Protein AF-A0AAP1RGB1-F1 (afdb_monomer_lite)

Foldseek 3Di:
DDPVVVVVVVVVVVVVVVVVVVVVVVVVVVVVVVLVVLVVVLVVLVCCLPDPVLVVVLVVLVVVQVPDPDRPDDLSSDPPNSVVSVVVSVVVVVVVVCVVVVVD

Organism: NCBI:txid1458503

InterPro domains:
  IPR025384 Protein of unknown function DUF4298 [PF14131] (12-95)

Secondary structure (DSSP, 8-state):
--HHHHHHHHHHHHHHHHHHHHHHHHHHHHHHHHHHHHHHHHHHHHHHHTSHHHHHHHHHHHHHHTT-SS----GGGSTTHHHHHHHHHHHHHHHHHHHHHH--

Radius of gyration: 25.1 Å; chains: 1; bounding box: 57×22×68 Å

pLDDT: mean 90.47, std 10.92, range [48.97, 98.38]

Structure (mmCIF, N/CA/C/O backbone):
data_AF-A0AAP1RGB1-F1
#
_entry.id   AF-A0AAP1RGB1-F1
#
loop_
_atom_site.group_PDB
_atom_site.id
_atom_site.type_symbol
_atom_site.label_atom_id
_atom_site.label_alt_id
_atom_site.label_comp_id
_atom_site.label_asym_id
_atom_site.label_entity_id
_atom_site.label_seq_id
_atom_site.pdbx_PDB_ins_code
_atom_site.Cartn_x
_atom_site.Cartn_y
_atom_site.Cartn_z
_atom_site.occupancy
_atom_site.B_iso_or_equiv
_atom_site.auth_seq_id
_atom_site.auth_comp_id
_atom_site.auth_asym_id
_atom_site.auth_atom_id
_atom_site.pdbx_PDB_model_num
ATOM 1 N N . MET A 1 1 ? -28.448 -12.826 41.020 1.00 59.91 1 MET A N 1
ATOM 2 C CA . MET A 1 1 ? -27.364 -11.900 40.625 1.00 59.91 1 MET A CA 1
ATOM 3 C C . MET A 1 1 ? -27.837 -10.495 40.938 1.00 59.91 1 MET A C 1
ATOM 5 O O . MET A 1 1 ? -28.962 -10.181 40.570 1.00 59.91 1 MET A O 1
ATOM 9 N N . ASN A 1 2 ? -27.063 -9.702 41.683 1.00 78.5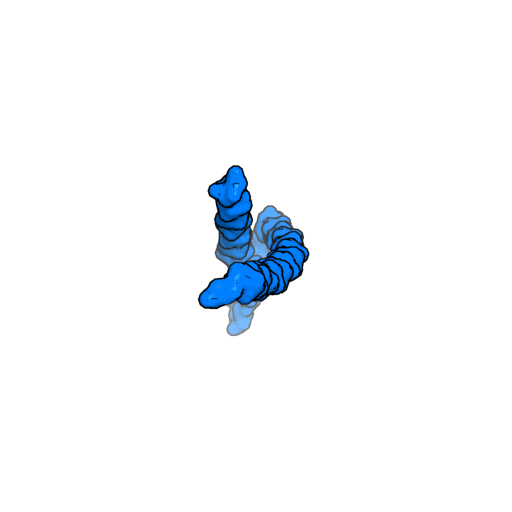0 2 ASN A N 1
ATOM 10 C CA . ASN A 1 2 ? -27.449 -8.325 41.987 1.00 78.50 2 ASN A CA 1
ATOM 11 C C . ASN A 1 2 ? -27.341 -7.485 40.702 1.00 78.50 2 ASN A C 1
ATOM 13 O O . ASN A 1 2 ? -26.449 -7.727 39.890 1.00 78.50 2 ASN A O 1
ATOM 17 N N . ASN A 1 3 ? -28.230 -6.512 40.509 1.00 84.38 3 ASN A N 1
ATOM 18 C CA . ASN A 1 3 ? -28.277 -5.693 39.292 1.00 84.38 3 ASN A CA 1
ATOM 19 C C . ASN A 1 3 ? -26.927 -4.986 39.037 1.00 84.38 3 ASN A C 1
ATOM 21 O O . ASN A 1 3 ? -26.438 -4.917 37.914 1.00 84.38 3 ASN A O 1
ATOM 25 N N . ASN A 1 4 ? -26.247 -4.590 40.117 1.00 88.12 4 ASN A N 1
ATOM 26 C CA . ASN A 1 4 ? -24.902 -4.015 40.069 1.00 88.12 4 ASN A CA 1
ATOM 27 C C . ASN A 1 4 ? -23.819 -4.972 39.541 1.00 88.12 4 ASN A C 1
ATOM 29 O O . ASN A 1 4 ? -22.846 -4.509 38.951 1.00 88.12 4 ASN A O 1
ATOM 33 N N . ASP A 1 5 ? -23.951 -6.285 39.742 1.00 92.44 5 ASP A N 1
ATOM 34 C CA . ASP A 1 5 ? -22.959 -7.257 39.261 1.00 92.44 5 ASP A CA 1
ATOM 35 C C . ASP A 1 5 ? -23.108 -7.506 37.758 1.00 92.44 5 ASP A C 1
ATOM 37 O O . ASP A 1 5 ? -22.111 -7.681 37.058 1.00 92.44 5 ASP A O 1
ATOM 41 N N . ALA A 1 6 ? -24.346 -7.475 37.254 1.00 92.19 6 ALA A N 1
ATOM 42 C CA . ALA A 1 6 ? -24.623 -7.552 35.823 1.00 92.19 6 ALA A CA 1
ATOM 43 C C . ALA A 1 6 ? -24.057 -6.327 35.087 1.00 92.19 6 ALA A C 1
ATOM 45 O O . ALA A 1 6 ? -23.319 -6.491 34.119 1.00 92.19 6 ALA A O 1
ATOM 46 N N . ILE A 1 7 ? -24.294 -5.123 35.621 1.00 94.62 7 ILE A N 1
ATOM 47 C CA . ILE A 1 7 ? -23.753 -3.869 35.073 1.00 94.62 7 ILE A CA 1
ATOM 48 C C . ILE A 1 7 ? -22.218 -3.905 35.043 1.00 94.62 7 ILE A C 1
ATOM 50 O O . ILE A 1 7 ? -21.605 -3.636 34.016 1.00 94.62 7 ILE A O 1
ATOM 54 N N . LYS A 1 8 ? -21.561 -4.301 36.141 1.00 95.94 8 LYS A N 1
ATOM 55 C CA . LYS A 1 8 ? -20.088 -4.397 36.180 1.00 95.94 8 LYS A CA 1
ATOM 56 C C . LYS A 1 8 ? -19.527 -5.374 35.149 1.00 95.94 8 LYS A C 1
ATOM 58 O O . LYS A 1 8 ? -18.447 -5.134 34.613 1.00 95.94 8 LYS A O 1
ATOM 63 N N . LYS A 1 9 ? -20.226 -6.484 34.899 1.00 96.31 9 LYS A N 1
ATOM 64 C CA . LYS A 1 9 ? -19.814 -7.471 33.899 1.00 96.31 9 LYS A CA 1
ATOM 65 C C . LYS A 1 9 ? -19.878 -6.882 32.488 1.00 96.31 9 LYS A C 1
ATOM 67 O O . LYS A 1 9 ? -18.899 -6.999 31.761 1.00 96.31 9 LYS A O 1
ATOM 72 N N . GLU A 1 10 ? -20.975 -6.213 32.148 1.00 96.25 10 GLU A N 1
ATOM 73 C CA . GLU A 1 10 ? -21.159 -5.562 30.846 1.00 96.25 10 GLU A CA 1
ATOM 74 C C . GLU A 1 10 ? -20.081 -4.501 30.582 1.00 96.25 10 GLU A C 1
ATOM 76 O O . GLU A 1 10 ? -19.425 -4.526 29.543 1.00 96.25 10 GLU A O 1
ATOM 81 N N . PHE A 1 11 ? -19.807 -3.632 31.561 1.00 97.81 11 PHE A N 1
ATOM 82 C CA . PHE A 1 11 ? -18.745 -2.629 31.435 1.00 97.81 11 PHE A CA 1
ATOM 83 C C . PHE A 1 11 ? -17.365 -3.263 31.252 1.00 97.81 11 PHE A C 1
ATOM 85 O O . PHE A 1 11 ? -16.584 -2.797 30.433 1.00 97.81 11 PHE A O 1
ATOM 92 N N . LYS A 1 12 ? -17.072 -4.366 31.947 1.00 97.94 12 LYS A N 1
ATOM 93 C CA . LYS A 1 12 ? -15.797 -5.074 31.784 1.00 97.94 12 LYS A CA 1
ATOM 94 C C . LYS A 1 12 ? -15.642 -5.688 30.388 1.00 97.94 12 LYS A C 1
ATOM 96 O O . LYS A 1 12 ? -14.538 -5.702 29.846 1.00 97.94 12 LYS A O 1
ATOM 101 N N . GLU A 1 13 ? -16.724 -6.213 29.817 1.00 97.88 13 GLU A N 1
ATOM 102 C CA . GLU A 1 13 ? -16.734 -6.742 28.448 1.00 97.88 13 GLU A CA 1
ATOM 103 C C . GLU A 1 13 ? -16.521 -5.618 27.425 1.00 97.88 13 GLU A C 1
ATOM 105 O O . GLU A 1 13 ? -15.691 -5.758 26.524 1.00 97.88 13 GLU A O 1
ATOM 110 N N . MET A 1 14 ? -17.191 -4.478 27.609 1.00 98.12 14 MET A N 1
ATOM 111 C CA . MET A 1 14 ? -17.018 -3.307 26.746 1.00 98.12 14 MET A CA 1
ATOM 112 C C . MET A 1 14 ? -15.630 -2.674 26.878 1.00 98.12 14 MET A C 1
ATOM 114 O O . MET A 1 14 ? -15.047 -2.316 25.859 1.00 98.12 14 MET A O 1
ATOM 118 N N . ASP A 1 15 ? -15.055 -2.596 28.080 1.00 98.38 15 ASP A N 1
ATOM 119 C CA . ASP A 1 15 ? -13.691 -2.095 28.298 1.00 98.38 15 ASP A CA 1
ATOM 120 C C . ASP A 1 15 ? -12.653 -2.970 27.584 1.00 98.38 15 ASP A C 1
ATOM 122 O O . ASP A 1 15 ? -11.705 -2.464 26.979 1.00 98.38 15 ASP A O 1
ATOM 126 N N . SER A 1 16 ? -12.844 -4.295 27.614 1.00 98.06 16 SER A N 1
ATOM 127 C CA . SER A 1 16 ? -11.974 -5.225 26.891 1.00 98.06 16 SER A CA 1
ATOM 128 C C . SER A 1 16 ? -12.042 -4.991 25.383 1.00 98.06 16 SER A C 1
ATOM 130 O O . SER A 1 16 ? -11.001 -4.920 24.727 1.00 98.06 16 SER A O 1
ATOM 132 N N . LEU A 1 17 ? -13.254 -4.843 24.841 1.00 98.25 17 LEU A N 1
ATOM 133 C CA . LEU A 1 17 ? -13.463 -4.564 23.422 1.00 98.25 17 LEU A CA 1
ATOM 134 C C . LEU A 1 17 ? -12.894 -3.195 23.027 1.00 98.25 17 LEU A C 1
ATOM 136 O O . LEU A 1 17 ? -12.237 -3.074 21.996 1.00 98.25 17 LEU A O 1
ATOM 140 N N . LEU A 1 18 ? -13.104 -2.171 23.855 1.00 98.19 18 LEU A N 1
ATOM 141 C CA . LEU A 1 18 ? -12.581 -0.8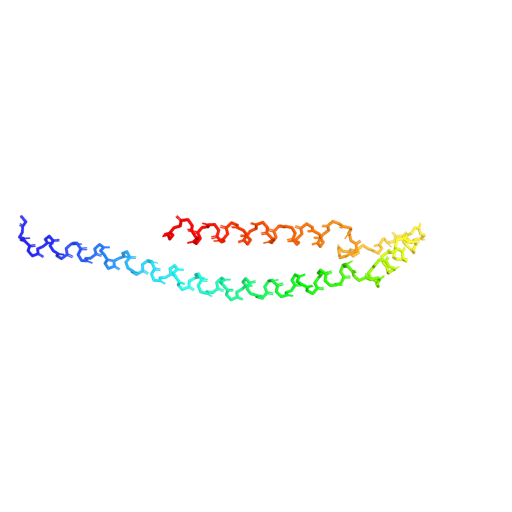27 23.631 1.00 98.19 18 LEU A CA 1
ATOM 142 C C . LEU A 1 18 ? -11.057 -0.855 23.507 1.00 98.19 18 LEU A C 1
ATOM 144 O O . LEU A 1 18 ? -10.511 -0.345 22.530 1.00 98.19 18 LEU A O 1
ATOM 148 N N . PHE A 1 19 ? -10.376 -1.505 24.451 1.00 97.88 19 PHE A N 1
ATOM 149 C CA . PHE A 1 19 ? -8.920 -1.605 24.436 1.00 97.88 19 PHE A CA 1
ATOM 150 C C . PHE A 1 19 ? -8.394 -2.346 23.196 1.00 97.88 19 PHE A C 1
ATOM 152 O O . PHE A 1 19 ? -7.382 -1.953 22.605 1.00 97.88 19 PHE A O 1
ATOM 159 N N . GLU A 1 20 ? -9.080 -3.412 22.781 1.00 98.00 20 GLU A N 1
ATOM 160 C CA . GLU A 1 20 ? -8.749 -4.152 21.563 1.00 98.00 20 GLU A CA 1
ATOM 161 C C . GLU A 1 20 ? -8.871 -3.260 20.320 1.00 98.00 20 GLU A C 1
ATOM 163 O O . GLU A 1 20 ? -7.901 -3.101 19.572 1.00 98.00 20 GLU A O 1
ATOM 168 N N . VAL A 1 21 ? -10.013 -2.589 20.159 1.00 98.00 21 VAL A N 1
ATOM 169 C CA . VAL A 1 21 ? -10.281 -1.693 19.026 1.00 98.00 21 VAL A CA 1
ATOM 170 C C . VAL A 1 21 ? -9.297 -0.519 18.992 1.00 98.00 21 VAL A C 1
ATOM 172 O O . VAL A 1 21 ? -8.786 -0.167 17.925 1.00 98.00 21 VAL A O 1
ATOM 175 N N . GLU A 1 22 ? -8.959 0.078 20.137 1.00 98.12 22 GLU A N 1
ATOM 176 C CA . GLU A 1 22 ? -7.962 1.153 20.211 1.00 98.12 22 GLU A CA 1
ATOM 177 C C . GLU A 1 22 ? -6.584 0.691 19.725 1.00 98.12 22 GLU A C 1
ATOM 179 O O . GLU A 1 22 ? -5.912 1.387 18.948 1.00 98.12 22 GLU A O 1
ATOM 184 N N . LYS A 1 23 ? -6.163 -0.507 20.141 1.00 97.69 23 LYS A N 1
ATOM 185 C CA . LYS A 1 23 ? -4.891 -1.100 19.724 1.00 97.69 23 LYS A CA 1
ATOM 186 C C . LYS A 1 23 ? -4.865 -1.359 18.220 1.00 97.69 23 LYS A C 1
ATOM 188 O O . LYS A 1 23 ? -3.863 -1.042 17.566 1.00 97.69 23 LYS A O 1
ATOM 193 N N . GLU A 1 24 ? -5.943 -1.894 17.658 1.00 97.12 24 GLU A N 1
ATOM 194 C CA . GLU A 1 24 ? -6.078 -2.094 16.213 1.00 97.12 24 GLU A CA 1
ATOM 195 C C . GLU A 1 24 ? -6.043 -0.766 15.453 1.00 97.12 24 GLU A C 1
ATOM 197 O O . GLU A 1 24 ? -5.306 -0.617 14.471 1.00 97.12 24 GLU A O 1
ATOM 202 N N . PHE A 1 25 ? -6.742 0.253 15.952 1.00 95.69 25 PHE A N 1
ATOM 203 C CA . PHE A 1 25 ? -6.773 1.572 15.332 1.00 95.69 25 PHE A CA 1
ATOM 204 C C . PHE A 1 25 ? -5.390 2.240 15.293 1.00 95.69 25 PHE A C 1
ATOM 206 O O . PHE A 1 25 ? -5.014 2.876 14.299 1.00 95.69 25 PHE A O 1
ATOM 213 N N . ILE A 1 26 ? -4.570 2.051 16.332 1.00 97.44 26 ILE A N 1
ATOM 214 C CA . ILE A 1 26 ? -3.166 2.488 16.334 1.00 97.44 26 ILE A CA 1
ATOM 215 C C . ILE A 1 26 ? -2.371 1.795 15.216 1.00 97.44 26 ILE A C 1
ATOM 217 O O . ILE A 1 26 ? -1.580 2.454 14.524 1.00 97.44 26 ILE A O 1
ATOM 221 N N . GLN A 1 27 ? -2.587 0.495 14.986 1.00 96.19 27 GLN A N 1
ATOM 222 C CA . GLN A 1 27 ? -1.937 -0.212 13.877 1.00 96.19 27 GLN A CA 1
ATOM 223 C C . GLN A 1 27 ? -2.396 0.331 12.524 1.00 96.19 27 GLN A C 1
ATOM 225 O O . GLN A 1 27 ? -1.548 0.606 11.671 1.00 96.19 27 GLN A O 1
ATOM 230 N N 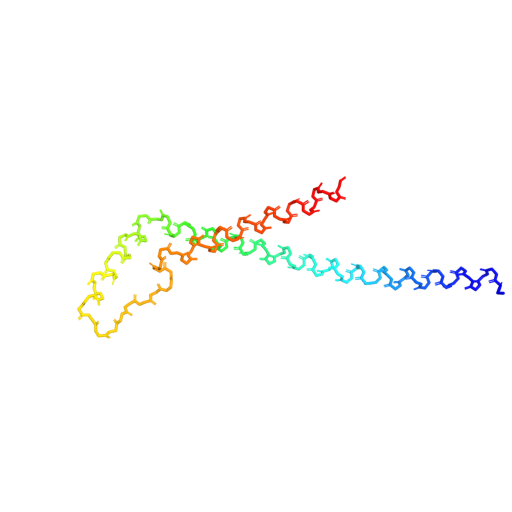. ILE A 1 28 ? -3.692 0.592 12.340 1.00 94.19 28 ILE A N 1
ATOM 231 C CA . ILE A 1 28 ? -4.223 1.206 11.113 1.00 94.19 28 ILE A CA 1
ATOM 232 C C . ILE A 1 28 ? -3.524 2.545 10.833 1.00 94.19 28 ILE A C 1
ATOM 234 O O . ILE A 1 28 ? -3.026 2.762 9.724 1.00 94.19 28 ILE A O 1
ATOM 238 N N . LYS A 1 29 ? -3.366 3.419 11.840 1.00 95.31 29 LYS A N 1
ATOM 239 C CA . LYS A 1 29 ? -2.625 4.691 11.691 1.00 95.31 29 LYS A CA 1
ATOM 240 C C . LYS A 1 29 ? -1.178 4.475 11.240 1.00 95.31 29 LYS A C 1
ATOM 242 O O . LYS A 1 29 ? -0.662 5.225 10.404 1.00 95.31 29 LYS A O 1
ATOM 247 N N . LYS A 1 30 ? -0.499 3.459 11.779 1.00 96.44 30 LYS A N 1
ATOM 248 C CA . LYS A 1 30 ? 0.874 3.102 11.389 1.00 96.44 30 LYS A CA 1
ATOM 249 C C . LYS A 1 30 ? 0.929 2.584 9.950 1.00 96.44 30 LYS A C 1
ATOM 251 O O . LYS A 1 30 ? 1.807 3.002 9.190 1.00 96.44 30 LYS A O 1
ATOM 256 N N . HIS A 1 31 ? -0.003 1.719 9.561 1.00 93.56 31 HIS A N 1
ATOM 257 C CA . HIS A 1 31 ? -0.100 1.184 8.204 1.00 93.56 31 HIS A CA 1
ATOM 258 C C . HIS A 1 31 ? -0.431 2.267 7.178 1.00 93.56 31 HIS A C 1
ATOM 260 O O . HIS A 1 31 ? 0.205 2.298 6.129 1.00 93.56 31 HIS A O 1
ATOM 266 N N . HIS A 1 32 ? -1.290 3.234 7.507 1.00 93.06 32 HIS A N 1
ATOM 267 C CA . HIS A 1 32 ? -1.567 4.389 6.646 1.00 93.06 32 HIS A CA 1
ATOM 268 C C . HIS A 1 32 ? -0.303 5.191 6.311 1.00 93.06 32 HIS A C 1
ATOM 270 O O . HIS A 1 32 ? -0.039 5.516 5.152 1.00 93.06 32 HIS A O 1
ATOM 276 N N . LYS A 1 33 ? 0.547 5.461 7.312 1.00 95.88 33 LYS A N 1
ATOM 277 C CA . LYS A 1 33 ? 1.838 6.137 7.085 1.00 95.88 33 LYS A CA 1
ATOM 278 C C . LYS A 1 33 ? 2.751 5.323 6.162 1.00 95.88 33 LYS A C 1
ATOM 280 O O . LYS A 1 33 ? 3.423 5.902 5.309 1.00 95.88 33 LYS A O 1
ATOM 285 N N . LYS A 1 34 ? 2.783 3.995 6.318 1.00 95.88 34 LYS A N 1
ATOM 286 C CA . LYS A 1 34 ? 3.550 3.099 5.435 1.00 95.88 34 LYS A CA 1
ATOM 287 C C . LYS A 1 34 ? 2.986 3.091 4.012 1.00 95.88 34 LYS A C 1
ATOM 289 O O . LYS A 1 34 ? 3.767 3.190 3.073 1.00 95.88 34 LYS A O 1
ATOM 294 N N . LEU A 1 35 ? 1.663 3.050 3.859 1.00 94.88 35 LEU A N 1
ATOM 295 C CA . LEU A 1 35 ? 0.978 3.072 2.567 1.00 94.88 35 LEU A CA 1
ATOM 296 C C . LEU A 1 35 ? 1.281 4.360 1.792 1.00 94.88 35 LEU A C 1
ATOM 298 O O . LEU A 1 35 ? 1.627 4.290 0.618 1.00 94.88 35 LEU A O 1
ATOM 302 N N . LYS A 1 36 ? 1.257 5.526 2.454 1.00 95.62 36 LYS A N 1
ATOM 303 C CA . LYS A 1 36 ? 1.667 6.799 1.829 1.00 95.62 36 LYS A CA 1
ATOM 304 C C . LYS A 1 36 ? 3.085 6.732 1.254 1.00 95.62 36 LYS A C 1
ATOM 306 O O . LYS A 1 36 ? 3.303 7.131 0.114 1.00 95.62 36 LYS A O 1
ATOM 311 N N . LYS A 1 37 ? 4.037 6.193 2.024 1.00 97.12 37 LYS A N 1
ATOM 312 C CA . LYS A 1 37 ? 5.430 6.028 1.576 1.00 97.12 37 LYS A CA 1
ATOM 313 C C . LYS A 1 37 ? 5.553 5.020 0.433 1.00 97.12 37 LYS A C 1
ATOM 315 O O . LYS A 1 37 ? 6.338 5.245 -0.480 1.00 97.12 37 LYS A O 1
ATOM 320 N N . LEU A 1 38 ? 4.798 3.922 0.484 1.00 96.56 38 LEU A N 1
ATOM 321 C CA . LEU A 1 38 ? 4.762 2.924 -0.585 1.00 96.56 38 LEU A CA 1
ATOM 322 C C . LEU A 1 38 ? 4.292 3.558 -1.897 1.00 96.56 38 LEU A C 1
ATOM 324 O O . LEU A 1 38 ? 4.999 3.458 -2.889 1.00 96.56 38 LEU A O 1
ATOM 328 N N . ILE A 1 39 ? 3.175 4.293 -1.871 1.00 95.81 39 ILE A N 1
ATOM 329 C CA . ILE A 1 39 ? 2.629 4.992 -3.045 1.00 95.81 39 ILE A CA 1
ATOM 330 C C . ILE A 1 39 ? 3.661 5.950 -3.655 1.00 95.81 39 ILE A C 1
ATOM 332 O O . ILE A 1 39 ? 3.841 5.961 -4.867 1.00 95.81 39 ILE A O 1
ATOM 336 N N . GLN A 1 40 ? 4.368 6.725 -2.828 1.00 96.88 40 GLN A N 1
ATOM 337 C CA . GLN A 1 40 ? 5.418 7.630 -3.309 1.00 96.88 40 GLN A CA 1
ATOM 338 C C . GLN A 1 40 ? 6.566 6.879 -3.994 1.00 96.88 40 GLN A C 1
ATOM 340 O O . GLN A 1 40 ? 7.017 7.289 -5.058 1.00 96.88 40 GLN A O 1
ATOM 345 N N . LYS A 1 41 ? 7.026 5.767 -3.408 1.00 97.44 41 LYS A N 1
ATOM 346 C CA . LYS A 1 41 ? 8.096 4.947 -3.992 1.00 97.44 41 LYS A CA 1
ATOM 347 C C . LYS A 1 41 ? 7.668 4.293 -5.302 1.00 97.44 41 LYS A C 1
ATOM 349 O O . LYS A 1 41 ? 8.443 4.299 -6.249 1.00 97.44 41 LYS A O 1
ATOM 354 N N . THR A 1 42 ? 6.447 3.764 -5.367 1.00 96.94 42 THR A N 1
ATOM 355 C CA . THR A 1 42 ? 5.913 3.174 -6.600 1.00 96.94 42 THR A CA 1
ATOM 356 C C . THR A 1 42 ? 5.799 4.219 -7.701 1.00 96.94 42 THR A C 1
ATOM 358 O O . THR A 1 42 ? 6.186 3.926 -8.821 1.00 96.94 42 THR A O 1
ATOM 361 N N . LYS A 1 43 ? 5.398 5.457 -7.384 1.00 96.88 43 LYS A N 1
ATOM 362 C CA . LYS A 1 43 ? 5.368 6.548 -8.367 1.00 96.88 43 LYS A CA 1
ATOM 363 C C . LYS A 1 43 ? 6.747 6.829 -8.978 1.00 96.88 43 LYS A C 1
ATOM 365 O O . LYS A 1 43 ? 6.852 6.988 -10.184 1.00 96.88 43 LYS A O 1
ATOM 370 N N . ILE A 1 44 ? 7.808 6.826 -8.168 1.00 97.75 44 ILE A N 1
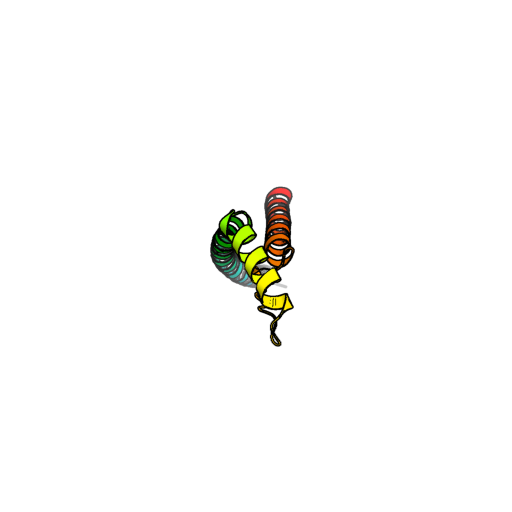ATOM 371 C CA . ILE A 1 44 ? 9.187 6.982 -8.668 1.00 97.75 44 ILE A CA 1
ATOM 372 C C . ILE A 1 44 ? 9.564 5.823 -9.606 1.00 97.75 44 ILE A C 1
ATOM 374 O O . ILE A 1 44 ? 10.208 6.038 -10.629 1.00 97.75 44 ILE A O 1
ATOM 378 N N . LEU A 1 45 ? 9.161 4.591 -9.273 1.00 97.38 45 LEU A N 1
ATOM 379 C CA . LEU A 1 45 ? 9.393 3.426 -10.133 1.00 97.38 45 LEU A CA 1
ATOM 380 C C . LEU A 1 45 ? 8.611 3.522 -11.448 1.00 97.38 45 LEU A C 1
ATOM 382 O O . LEU A 1 45 ? 9.164 3.197 -12.490 1.00 97.38 45 LEU A O 1
ATOM 386 N N . GLU A 1 46 ? 7.360 3.979 -11.408 1.00 96.38 46 GLU A N 1
ATOM 387 C CA . GLU A 1 46 ? 6.530 4.205 -12.597 1.00 96.38 46 GLU A CA 1
ATOM 388 C C . GLU A 1 46 ? 7.142 5.283 -13.495 1.00 96.38 46 GLU A C 1
ATOM 390 O O . GLU A 1 46 ? 7.318 5.054 -14.686 1.00 96.38 46 GLU A O 1
ATOM 395 N N . GLU A 1 47 ? 7.536 6.427 -12.929 1.00 97.31 47 GLU A N 1
ATOM 396 C CA . GLU A 1 47 ? 8.215 7.503 -13.663 1.00 97.31 47 GLU A CA 1
ATOM 397 C C . GLU A 1 47 ? 9.509 7.010 -14.320 1.00 97.31 47 GLU A C 1
ATOM 399 O O . GLU A 1 47 ? 9.798 7.360 -15.462 1.00 97.31 47 GLU A O 1
ATOM 404 N N . PHE A 1 48 ? 10.273 6.162 -13.625 1.00 96.56 48 PHE A N 1
ATOM 405 C CA . PHE A 1 48 ? 11.442 5.507 -14.196 1.00 96.56 48 PHE A CA 1
ATOM 406 C C . PHE A 1 48 ? 11.060 4.563 -15.342 1.00 96.56 48 PHE A C 1
ATOM 408 O O . PHE A 1 48 ? 11.596 4.712 -16.435 1.00 96.56 48 PHE A O 1
ATOM 415 N N . TYR A 1 49 ? 10.126 3.639 -15.122 1.00 96.25 49 TYR A N 1
ATOM 416 C CA . TYR A 1 49 ? 9.707 2.622 -16.092 1.00 96.25 49 TYR A CA 1
ATOM 417 C C . TYR A 1 49 ? 9.127 3.223 -17.378 1.00 96.25 49 TYR A C 1
ATOM 419 O O . TYR A 1 49 ? 9.474 2.791 -18.472 1.00 96.25 49 TYR A O 1
ATOM 427 N N . PHE A 1 50 ? 8.308 4.271 -17.263 1.00 94.75 50 PHE A N 1
ATOM 428 C CA . PHE A 1 50 ? 7.733 4.977 -18.412 1.00 94.75 50 PHE A CA 1
ATOM 429 C C . PHE A 1 50 ? 8.665 6.035 -19.019 1.00 94.75 50 PHE A C 1
ATOM 431 O O . PHE A 1 50 ? 8.286 6.713 -19.974 1.00 94.75 50 PHE A O 1
ATOM 438 N N . SER A 1 51 ? 9.882 6.206 -18.492 1.00 96.62 51 SER A N 1
ATOM 439 C CA . SER A 1 51 ? 10.848 7.128 -19.088 1.00 96.62 51 SER A CA 1
ATOM 440 C C . SER A 1 51 ? 11.448 6.549 -20.369 1.00 96.62 51 SER A C 1
ATOM 442 O O . SER A 1 51 ? 11.813 5.375 -20.432 1.00 96.62 51 SER A O 1
ATOM 444 N N . GLU A 1 52 ? 11.689 7.403 -21.369 1.00 95.12 52 GLU A N 1
ATOM 445 C CA . GLU A 1 52 ? 12.456 7.001 -22.558 1.00 95.12 52 GLU A CA 1
ATOM 446 C C . GLU A 1 52 ? 13.844 6.451 -22.202 1.00 95.12 52 GLU A C 1
ATOM 448 O O . GLU A 1 52 ? 14.401 5.615 -22.915 1.00 95.12 52 GLU A O 1
ATOM 453 N N . LYS A 1 53 ? 14.420 6.941 -21.097 1.00 94.56 53 LYS A N 1
ATOM 454 C CA . LYS A 1 53 ? 15.727 6.513 -20.601 1.00 94.56 53 LYS A CA 1
ATOM 455 C C . LYS A 1 53 ? 15.711 5.042 -20.202 1.00 94.56 53 LYS A C 1
ATOM 457 O O . LYS A 1 53 ? 16.684 4.348 -20.477 1.00 94.56 53 LYS A O 1
ATOM 462 N N . TRP A 1 54 ? 14.645 4.570 -19.559 1.00 95.25 54 TRP A N 1
ATOM 463 C CA . TRP A 1 54 ? 14.534 3.165 -19.180 1.00 95.25 54 TRP A CA 1
ATOM 464 C C . TRP A 1 54 ? 14.516 2.260 -20.402 1.00 95.25 54 TRP A C 1
ATOM 466 O O . TRP A 1 54 ? 15.329 1.344 -20.459 1.00 95.25 54 TRP A O 1
ATOM 476 N N . LEU A 1 55 ? 13.682 2.571 -21.399 1.00 92.06 55 LEU A N 1
ATOM 477 C CA . LEU A 1 55 ? 13.578 1.785 -22.630 1.00 92.06 55 LEU A CA 1
ATOM 478 C C . LEU A 1 55 ? 14.937 1.672 -23.337 1.00 92.06 55 LEU A C 1
ATOM 480 O O . LEU A 1 55 ? 15.437 0.571 -23.553 1.00 92.06 55 LEU A O 1
ATOM 484 N N . LYS A 1 56 ? 15.590 2.818 -23.582 1.00 94.12 56 LYS A N 1
ATOM 485 C CA . LYS A 1 56 ? 16.917 2.875 -24.220 1.00 94.12 56 LYS A CA 1
ATOM 486 C C . LYS A 1 56 ? 17.965 2.094 -23.421 1.00 94.12 56 LYS A C 1
ATOM 488 O O . LYS A 1 56 ? 18.728 1.319 -23.987 1.00 94.12 56 LYS A O 1
ATOM 493 N N . ASN A 1 57 ? 18.002 2.270 -22.100 1.00 93.06 57 ASN A N 1
ATOM 494 C CA . ASN A 1 57 ? 18.978 1.589 -21.250 1.00 93.06 57 ASN A CA 1
ATOM 495 C C . ASN A 1 57 ? 18.728 0.081 -21.171 1.00 93.06 57 ASN A C 1
ATOM 497 O O . ASN A 1 57 ? 19.682 -0.689 -21.158 1.00 93.06 57 ASN A O 1
ATOM 501 N N . ARG A 1 58 ? 17.467 -0.349 -21.112 1.00 91.00 58 ARG A N 1
ATOM 502 C CA . ARG A 1 58 ? 17.086 -1.761 -21.111 1.00 91.00 58 ARG A CA 1
ATOM 503 C C . ARG A 1 58 ? 17.511 -2.442 -22.409 1.00 91.00 58 ARG A C 1
ATOM 505 O O . ARG A 1 58 ? 18.078 -3.531 -22.351 1.00 91.00 58 ARG A O 1
ATOM 512 N N . ASP A 1 59 ? 17.283 -1.806 -23.554 1.00 89.44 59 ASP A N 1
ATOM 513 C CA . ASP A 1 59 ? 17.675 -2.361 -24.853 1.00 89.44 59 ASP A CA 1
ATOM 514 C C . ASP A 1 59 ? 19.205 -2.511 -24.938 1.00 89.44 59 ASP A C 1
ATOM 516 O O . ASP A 1 59 ? 19.698 -3.593 -25.256 1.00 89.44 59 ASP A O 1
ATOM 520 N N . LEU A 1 60 ? 19.967 -1.500 -24.495 1.00 89.50 60 LEU A N 1
ATOM 521 C CA . LEU A 1 60 ? 21.434 -1.575 -24.390 1.00 89.50 60 LEU A CA 1
ATOM 522 C C . LEU A 1 60 ? 21.911 -2.686 -23.437 1.00 89.50 60 LEU A C 1
ATOM 524 O O . LEU A 1 60 ? 22.872 -3.404 -23.730 1.00 89.50 60 LEU A O 1
ATOM 528 N N . LEU A 1 61 ? 21.252 -2.856 -22.287 1.00 86.88 61 LEU A N 1
ATOM 529 C CA . LEU A 1 61 ? 21.548 -3.942 -21.345 1.00 86.88 61 LEU A CA 1
ATOM 530 C C . LEU A 1 61 ? 21.250 -5.321 -21.956 1.00 86.88 61 LEU A C 1
ATOM 532 O O . LEU A 1 61 ? 22.002 -6.268 -21.727 1.00 86.88 61 LEU A O 1
ATOM 536 N N . THR A 1 62 ? 20.197 -5.426 -22.767 1.00 83.38 62 THR A N 1
ATOM 537 C CA . THR A 1 62 ? 19.797 -6.661 -23.461 1.00 83.38 62 THR A CA 1
ATOM 538 C C . THR A 1 62 ? 20.761 -7.006 -24.594 1.00 83.38 62 THR A C 1
ATOM 540 O O . THR A 1 62 ? 21.119 -8.164 -24.776 1.00 83.38 62 THR A O 1
ATOM 543 N N . GLU A 1 63 ? 21.230 -6.015 -25.349 1.00 84.44 63 GLU A N 1
ATOM 544 C CA . GLU A 1 63 ? 22.213 -6.223 -26.415 1.00 84.44 63 GLU A CA 1
ATOM 545 C C . GLU A 1 63 ? 23.591 -6.589 -25.861 1.00 84.44 63 GLU A C 1
ATOM 547 O O . GLU A 1 63 ? 24.197 -7.560 -26.313 1.00 84.44 63 GLU A O 1
ATOM 552 N N . SER A 1 64 ? 24.061 -5.867 -24.841 1.00 79.00 64 SER A N 1
ATOM 553 C CA . SER A 1 64 ? 25.366 -6.119 -24.211 1.00 79.00 64 SER A CA 1
ATOM 554 C C . SER A 1 64 ? 25.450 -7.471 -23.498 1.00 79.00 64 SER A C 1
ATOM 556 O O . SER A 1 64 ? 26.536 -8.031 -23.373 1.00 79.00 64 SER A O 1
ATOM 558 N N . SER A 1 65 ? 24.319 -8.032 -23.066 1.00 73.69 65 SER A N 1
ATOM 559 C CA . SER A 1 65 ? 24.270 -9.342 -22.408 1.00 73.69 65 SER A CA 1
ATOM 560 C C . SER A 1 65 ? 24.252 -10.528 -23.377 1.00 73.69 65 SER A C 1
ATOM 562 O O . SER A 1 65 ? 24.533 -11.641 -22.945 1.00 73.69 65 SER A O 1
ATOM 564 N N . LYS A 1 66 ? 24.027 -10.321 -24.686 1.00 73.25 66 LYS A N 1
ATOM 565 C CA . LYS A 1 66 ? 24.087 -11.404 -25.693 1.00 73.25 66 LYS A CA 1
ATOM 566 C C . LYS A 1 66 ? 25.480 -12.028 -25.835 1.00 73.25 66 LYS A C 1
ATOM 568 O O . LYS A 1 66 ? 25.578 -13.186 -26.225 1.00 73.25 66 LYS A O 1
ATOM 573 N N . ASN A 1 67 ? 26.533 -11.273 -25.511 1.00 67.50 67 ASN A N 1
ATOM 574 C CA . ASN A 1 67 ? 27.932 -11.683 -25.678 1.00 67.50 67 ASN A CA 1
ATOM 575 C C . ASN A 1 67 ? 28.688 -11.851 -24.345 1.00 67.50 67 ASN A C 1
ATOM 577 O O . ASN A 1 67 ? 29.887 -12.124 -24.366 1.00 67.50 67 ASN A O 1
ATOM 581 N N . ASN A 1 68 ? 28.019 -11.681 -23.198 1.00 65.44 68 ASN A N 1
ATOM 582 C CA . ASN A 1 68 ? 28.636 -11.769 -21.873 1.00 65.44 68 ASN A CA 1
ATOM 583 C C . ASN A 1 68 ? 28.261 -13.078 -21.168 1.00 65.44 68 ASN A C 1
ATOM 585 O O . ASN A 1 68 ? 27.112 -13.508 -21.198 1.00 65.44 68 ASN A O 1
ATOM 589 N N . THR A 1 69 ? 29.234 -13.677 -20.478 1.00 59.16 69 THR A N 1
ATOM 590 C CA . THR A 1 69 ? 29.070 -14.911 -19.689 1.00 59.16 69 THR A CA 1
ATOM 591 C C . THR A 1 69 ? 28.182 -14.718 -18.454 1.00 59.16 69 THR A C 1
ATOM 593 O O . THR A 1 69 ? 27.631 -15.687 -17.940 1.00 59.16 69 THR A O 1
ATOM 596 N N . GLU A 1 70 ? 28.017 -13.472 -17.996 1.00 58.09 70 GLU A N 1
ATOM 597 C CA . GLU A 1 70 ? 27.089 -13.092 -16.930 1.00 58.09 70 GLU A CA 1
ATOM 598 C C . GLU A 1 70 ? 26.010 -12.140 -17.474 1.00 58.09 70 GLU A C 1
ATOM 600 O O . GLU A 1 70 ? 26.333 -11.067 -17.998 1.00 58.09 70 GLU A O 1
ATOM 605 N N . PRO A 1 71 ? 24.716 -12.491 -17.366 1.00 60.69 71 PRO A N 1
ATOM 606 C CA . PRO A 1 71 ? 23.645 -11.608 -17.792 1.00 60.69 71 PRO A CA 1
ATOM 607 C C . PRO A 1 71 ? 23.528 -10.416 -16.836 1.00 60.69 71 PRO A C 1
ATOM 609 O O . PRO A 1 71 ? 23.395 -10.585 -15.622 1.00 60.69 71 PRO A O 1
ATOM 612 N N . ASN A 1 72 ? 23.490 -9.203 -17.397 1.00 60.56 72 ASN A N 1
ATOM 613 C CA . ASN A 1 72 ? 23.129 -7.970 -16.692 1.00 60.56 72 ASN A CA 1
ATOM 614 C C . ASN A 1 72 ? 21.653 -8.021 -16.243 1.00 60.56 72 ASN A C 1
ATOM 616 O O . ASN A 1 72 ? 20.779 -7.389 -16.837 1.00 60.56 72 ASN A O 1
ATOM 620 N N . SER A 1 73 ? 21.351 -8.811 -15.213 1.00 73.94 73 SER A N 1
ATOM 621 C CA . SER A 1 73 ? 19.982 -9.099 -14.780 1.00 73.94 73 SER A CA 1
ATOM 622 C C . SER A 1 73 ? 19.533 -8.154 -13.665 1.00 73.94 73 SER A C 1
ATOM 624 O O . SER A 1 73 ? 19.495 -8.482 -12.481 1.00 73.94 73 SER A O 1
ATOM 626 N N . PHE A 1 74 ? 19.153 -6.936 -14.046 1.00 88.69 74 PHE A N 1
ATOM 627 C CA . PHE A 1 74 ? 18.466 -6.030 -13.128 1.00 88.69 74 PHE A CA 1
ATOM 628 C C . PHE A 1 74 ? 16.973 -6.350 -13.107 1.00 88.69 74 PHE A C 1
ATOM 630 O O . PHE A 1 74 ? 16.307 -6.273 -14.136 1.00 88.69 74 PHE A O 1
ATOM 637 N N . TYR A 1 75 ? 16.407 -6.631 -11.929 1.00 90.56 75 TYR A N 1
ATOM 638 C CA . TYR A 1 75 ? 14.961 -6.870 -11.807 1.00 90.56 75 TYR A CA 1
ATOM 639 C C . TYR A 1 75 ? 14.128 -5.674 -12.296 1.00 90.56 75 TYR A C 1
ATOM 641 O O . TYR A 1 75 ? 13.065 -5.847 -12.879 1.00 90.56 75 TYR A O 1
ATOM 649 N N . SER A 1 76 ? 14.640 -4.451 -12.138 1.00 92.38 76 SER A N 1
ATOM 650 C CA . SER A 1 76 ? 14.010 -3.231 -12.651 1.00 92.38 76 SER A CA 1
ATOM 651 C C . SER A 1 76 ? 14.069 -3.079 -14.175 1.00 92.38 76 SER A C 1
ATOM 653 O O . SER A 1 76 ? 13.397 -2.196 -14.698 1.00 92.38 76 SER A O 1
ATOM 655 N N . ALA A 1 77 ? 14.858 -3.891 -14.884 1.00 92.00 77 ALA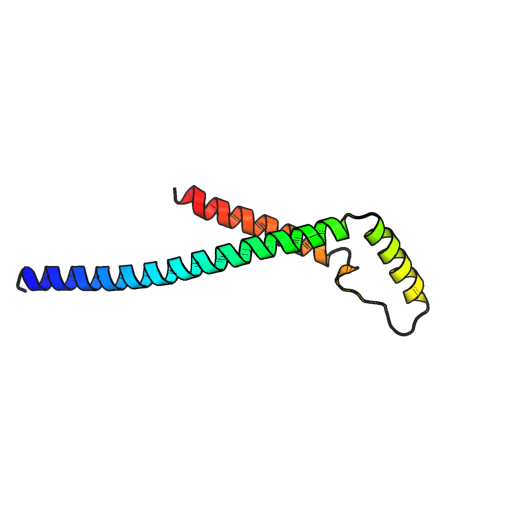 A N 1
ATOM 656 C CA . ALA A 1 77 ? 14.884 -3.949 -16.347 1.00 92.00 77 ALA A CA 1
ATOM 657 C C . ALA A 1 77 ? 13.876 -4.967 -16.915 1.00 92.00 77 ALA A C 1
ATOM 659 O O . ALA A 1 77 ? 13.661 -4.997 -18.123 1.00 92.00 77 ALA A O 1
ATOM 660 N N . SER A 1 78 ? 13.239 -5.777 -16.060 1.00 90.50 78 SER A N 1
ATOM 661 C CA . SER A 1 78 ? 12.116 -6.629 -16.455 1.00 90.50 78 SER A CA 1
ATOM 662 C C . SER A 1 78 ? 10.945 -5.775 -16.942 1.00 90.50 78 SER A C 1
ATOM 664 O O . SER A 1 78 ? 10.594 -4.775 -16.312 1.00 90.50 78 SER A O 1
ATOM 666 N N . GLU A 1 79 ? 10.307 -6.208 -18.029 1.00 90.31 79 GLU A N 1
ATOM 667 C CA . GLU A 1 79 ? 9.088 -5.578 -18.547 1.00 90.31 79 GLU A CA 1
ATOM 668 C C . GLU A 1 79 ? 7.920 -5.690 -17.558 1.00 90.31 79 GLU A C 1
ATOM 670 O O . GLU A 1 79 ? 7.089 -4.789 -17.485 1.00 90.31 79 GLU A O 1
ATOM 675 N N . ASP A 1 80 ? 7.904 -6.735 -16.731 1.00 93.94 80 ASP A N 1
ATOM 676 C CA . ASP A 1 80 ? 6.765 -7.070 -15.881 1.00 93.94 80 ASP A CA 1
ATOM 677 C C . ASP A 1 80 ? 6.898 -6.564 -14.445 1.00 93.94 80 ASP A C 1
ATOM 679 O O . ASP A 1 80 ? 5.898 -6.283 -13.788 1.00 93.94 80 ASP A O 1
ATOM 683 N N . ALA A 1 81 ? 8.117 -6.460 -13.914 1.00 94.56 81 ALA A N 1
ATOM 684 C CA . ALA A 1 81 ? 8.337 -6.258 -12.481 1.00 94.56 81 ALA A CA 1
ATOM 685 C C . ALA A 1 81 ? 7.659 -4.990 -11.929 1.00 94.56 81 ALA A C 1
ATOM 687 O O . ALA A 1 81 ? 6.886 -5.048 -10.967 1.00 94.56 81 ALA A O 1
ATOM 688 N N . ILE A 1 82 ? 7.952 -3.834 -12.534 1.00 95.88 82 ILE A N 1
ATOM 689 C CA . ILE A 1 82 ? 7.402 -2.541 -12.100 1.00 95.88 82 ILE A CA 1
ATOM 690 C C . ILE A 1 82 ? 5.919 -2.445 -12.466 1.00 95.88 82 ILE A C 1
ATOM 692 O O . ILE A 1 82 ? 5.118 -1.984 -11.648 1.00 95.88 82 ILE A O 1
ATOM 696 N N . TRP A 1 83 ? 5.546 -2.942 -13.648 1.00 95.25 83 TRP A N 1
ATOM 697 C CA . TRP A 1 83 ? 4.161 -2.986 -14.106 1.00 95.25 83 TRP A CA 1
ATOM 698 C C . TRP A 1 83 ? 3.262 -3.755 -13.128 1.00 95.25 83 TRP A C 1
ATOM 700 O O . TRP A 1 83 ? 2.295 -3.204 -12.601 1.00 95.25 83 TRP A O 1
ATOM 710 N N . ASN A 1 84 ? 3.623 -4.995 -12.796 1.00 96.88 84 ASN A N 1
ATOM 711 C CA . ASN A 1 84 ? 2.850 -5.849 -11.896 1.00 96.88 84 ASN A CA 1
ATOM 712 C C . ASN A 1 84 ? 2.746 -5.261 -10.488 1.00 96.88 84 ASN A C 1
ATOM 714 O O . ASN A 1 84 ? 1.684 -5.339 -9.862 1.00 96.88 84 ASN A O 1
ATOM 718 N N . LEU A 1 85 ? 3.814 -4.632 -9.988 1.00 96.38 85 LEU A N 1
ATOM 719 C CA . LEU A 1 85 ? 3.782 -3.931 -8.706 1.00 96.38 85 LEU A CA 1
ATOM 720 C C . LEU A 1 85 ? 2.794 -2.753 -8.729 1.00 96.38 85 LEU A C 1
ATOM 722 O O . LEU A 1 85 ? 2.005 -2.603 -7.792 1.00 96.38 85 LEU A O 1
ATOM 726 N N . SER A 1 86 ? 2.820 -1.939 -9.788 1.00 95.31 86 SER A N 1
ATOM 727 C CA . SER A 1 86 ? 1.905 -0.804 -9.976 1.00 95.31 86 SER A CA 1
ATOM 728 C C . SER A 1 86 ? 0.443 -1.261 -10.020 1.00 95.31 86 SER A C 1
ATOM 730 O O . SER A 1 86 ? -0.388 -0.776 -9.243 1.00 95.31 86 SER A O 1
ATOM 732 N N . GLN A 1 87 ? 0.138 -2.275 -10.837 1.00 96.06 87 GLN A N 1
ATOM 733 C CA . GLN A 1 87 ? -1.217 -2.823 -10.967 1.00 96.06 87 GLN A CA 1
ATOM 734 C C . GLN A 1 87 ? -1.719 -3.455 -9.661 1.00 96.06 87 GLN A C 1
ATOM 736 O O . GLN A 1 87 ? -2.874 -3.255 -9.261 1.00 96.06 87 GLN A O 1
ATOM 741 N N . SER A 1 88 ? -0.843 -4.164 -8.944 1.00 96.69 88 SER A N 1
ATOM 742 C CA . SER A 1 88 ? -1.171 -4.743 -7.636 1.00 96.69 88 SER A CA 1
ATOM 743 C C . SER A 1 88 ? -1.509 -3.653 -6.618 1.00 96.69 88 SER A C 1
ATOM 745 O O . SER A 1 88 ? -2.530 -3.734 -5.934 1.00 96.69 88 SER A O 1
ATOM 747 N N . LEU A 1 89 ? -0.711 -2.581 -6.558 1.00 96.25 89 LEU A N 1
ATOM 748 C CA . LEU A 1 89 ? -0.986 -1.449 -5.674 1.00 96.25 89 LEU A CA 1
ATOM 749 C C . LEU A 1 89 ? -2.295 -0.739 -6.045 1.00 96.25 89 LEU A C 1
ATOM 751 O O . LEU A 1 89 ? -3.064 -0.370 -5.156 1.00 96.25 89 LEU A O 1
ATOM 755 N N . HIS A 1 90 ? -2.567 -0.545 -7.336 1.00 94.44 90 HIS A N 1
ATOM 756 C CA . HIS A 1 90 ? -3.822 0.040 -7.807 1.00 94.44 90 HIS A CA 1
ATOM 757 C C . HIS A 1 90 ? -5.035 -0.784 -7.350 1.00 94.44 90 HIS A C 1
ATOM 759 O O . HIS A 1 90 ? -5.987 -0.238 -6.784 1.00 94.44 90 HIS A O 1
ATOM 765 N N . THR A 1 91 ? -4.958 -2.105 -7.510 1.00 96.69 91 THR A N 1
ATOM 766 C CA . THR A 1 91 ? -6.000 -3.045 -7.082 1.00 96.69 91 THR A CA 1
ATOM 767 C C . THR A 1 91 ? -6.245 -2.972 -5.575 1.00 96.69 91 THR A C 1
ATOM 769 O O . THR A 1 91 ? -7.391 -2.839 -5.138 1.00 96.69 91 THR A O 1
ATOM 772 N N . GLU A 1 92 ? -5.186 -2.990 -4.763 1.00 95.62 92 GLU A N 1
ATOM 773 C CA . GLU A 1 92 ? -5.312 -2.888 -3.304 1.00 95.62 92 GLU A CA 1
ATOM 774 C C . GLU A 1 92 ? -5.871 -1.531 -2.856 1.00 95.62 92 GLU A C 1
ATOM 776 O O . GLU A 1 92 ? -6.710 -1.473 -1.956 1.00 95.62 92 GLU A O 1
ATOM 781 N N . LYS A 1 93 ? -5.509 -0.428 -3.528 1.00 94.19 93 LYS A N 1
ATOM 782 C CA . LYS A 1 93 ? -6.113 0.889 -3.260 1.00 94.19 93 LYS A CA 1
ATOM 783 C C . LYS A 1 93 ? -7.627 0.870 -3.468 1.00 94.19 93 LYS A C 1
ATOM 785 O O . LYS A 1 93 ? -8.354 1.406 -2.634 1.00 94.19 93 LYS A O 1
ATOM 790 N N . ILE A 1 94 ? -8.109 0.247 -4.545 1.00 94.44 94 ILE A N 1
ATOM 791 C CA . ILE A 1 94 ? -9.550 0.116 -4.800 1.00 94.44 94 ILE A CA 1
ATOM 792 C C . ILE A 1 94 ? -10.221 -0.707 -3.699 1.00 94.44 94 ILE A C 1
ATOM 794 O O . ILE A 1 94 ? -11.289 -0.321 -3.226 1.00 94.44 94 ILE A O 1
ATOM 798 N N . LYS A 1 95 ? -9.612 -1.822 -3.274 1.00 94.31 95 LYS A N 1
ATOM 799 C CA . LYS A 1 95 ? -10.151 -2.648 -2.182 1.00 94.31 95 LYS A CA 1
ATOM 800 C C . LYS A 1 95 ? -10.285 -1.839 -0.893 1.00 94.31 95 LYS A C 1
ATOM 802 O O . LYS A 1 95 ? -11.365 -1.823 -0.316 1.00 94.31 95 LYS A O 1
ATOM 807 N N . ILE A 1 96 ? -9.246 -1.095 -0.507 1.00 92.12 96 ILE A N 1
ATOM 808 C CA . ILE A 1 96 ? -9.267 -0.223 0.678 1.00 92.12 96 ILE A CA 1
ATOM 809 C C . ILE A 1 96 ? -10.386 0.821 0.575 1.00 92.12 96 ILE A C 1
ATOM 811 O O . ILE A 1 96 ? -11.159 0.985 1.517 1.00 92.12 96 ILE A O 1
ATOM 815 N N . LEU A 1 97 ? -10.514 1.500 -0.570 1.00 91.38 97 LEU A N 1
ATOM 816 C CA . LEU A 1 97 ? -11.574 2.490 -0.785 1.00 91.38 97 LEU A CA 1
ATOM 817 C C . LEU A 1 97 ? -12.966 1.865 -0.682 1.00 91.38 97 LEU A C 1
ATOM 819 O O . LEU A 1 97 ? -13.839 2.435 -0.031 1.00 91.38 97 LEU A O 1
ATOM 823 N N . LYS A 1 98 ? -13.174 0.684 -1.274 1.00 93.31 98 LYS A N 1
ATOM 824 C CA . LYS A 1 98 ? -14.438 -0.059 -1.174 1.00 93.31 98 LYS A CA 1
ATOM 825 C C . LYS A 1 98 ? -14.750 -0.446 0.267 1.00 93.31 98 LYS A C 1
ATOM 827 O O . LYS A 1 98 ? -15.893 -0.300 0.674 1.00 93.31 98 LYS A O 1
ATOM 832 N N . THR A 1 99 ? -13.764 -0.903 1.035 1.00 91.31 99 THR A N 1
ATOM 833 C CA . THR A 1 99 ? -13.960 -1.231 2.453 1.00 91.31 99 THR A CA 1
ATOM 834 C C . THR A 1 99 ? -14.387 -0.000 3.245 1.00 91.31 99 THR A C 1
ATOM 836 O O . THR A 1 99 ? -15.335 -0.077 4.012 1.00 91.31 99 THR A O 1
ATOM 839 N N . ILE A 1 100 ? -13.753 1.154 3.028 1.00 87.94 100 ILE A N 1
ATOM 840 C CA . ILE A 1 100 ? -14.109 2.386 3.748 1.00 87.94 100 ILE A CA 1
ATOM 841 C C . ILE A 1 100 ? -15.503 2.885 3.337 1.00 87.94 100 ILE A C 1
ATOM 843 O O . ILE A 1 100 ? -16.281 3.277 4.192 1.00 87.94 100 ILE A O 1
ATOM 847 N N . THR A 1 101 ? -15.827 2.856 2.043 1.00 90.12 101 THR A N 1
ATOM 848 C CA . THR A 1 101 ? -17.065 3.452 1.502 1.00 90.12 101 THR A CA 1
ATOM 849 C C . THR A 1 101 ? -18.296 2.558 1.578 1.00 90.12 101 THR A C 1
ATOM 851 O O . THR A 1 101 ? -19.390 3.091 1.608 1.00 90.12 101 THR A O 1
ATOM 854 N N . LYS A 1 102 ? -18.158 1.225 1.600 1.00 79.75 102 LYS A N 1
ATOM 855 C CA . LYS A 1 102 ? -19.295 0.302 1.801 1.00 79.75 102 LYS A CA 1
ATOM 856 C C . LYS A 1 102 ? -19.698 0.144 3.265 1.00 79.75 102 LYS A C 1
ATOM 858 O O . LYS A 1 102 ? -20.756 -0.407 3.542 1.00 79.75 102 LYS A O 1
ATOM 863 N N . THR A 1 103 ? -18.812 0.535 4.175 1.00 57.69 10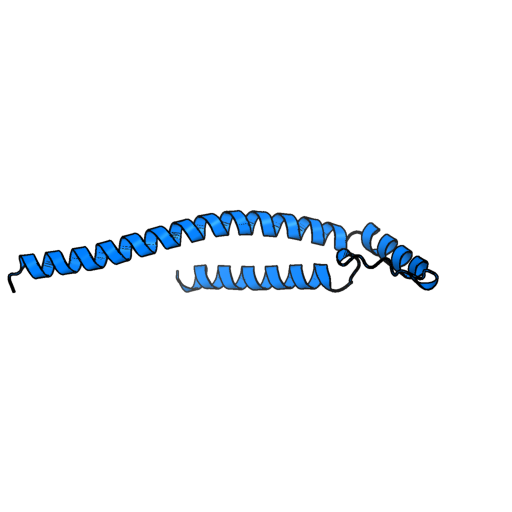3 THR A N 1
ATOM 864 C CA . THR A 1 103 ? -19.043 0.476 5.624 1.00 57.69 103 THR A CA 1
ATOM 865 C C . THR A 1 103 ? -19.589 1.811 6.156 1.00 57.69 103 THR A C 1
ATOM 867 O O . THR A 1 103 ? -19.939 1.897 7.329 1.00 57.69 103 THR A O 1
ATOM 870 N N . LEU A 1 104 ? -19.662 2.838 5.298 1.00 48.97 104 LEU A N 1
ATOM 871 C CA . LEU A 1 104 ? -20.322 4.128 5.527 1.00 48.97 104 LEU A CA 1
ATOM 872 C C . LEU A 1 104 ? -21.671 4.147 4.804 1.00 48.97 104 LEU A C 1
ATOM 874 O O . LEU A 1 104 ? -22.596 4.782 5.349 1.00 48.97 104 LEU A O 1
#

Sequence (104 aa):
MNNNDAIKKEFKEMDSLLFEVEKEFIQIKKHHKKLKKLIQKTKILEEFYFSEKWLKNRDLLTESSKNNTEPNSFYSASEDAIWNLSQSLHTEKIKILKTITKTL